Protein AF-A0A7V5N0F0-F1 (afdb_monomer_lite)

Foldseek 3Di:
DDCPDPCLVVLHDCQQQQACVLQADDCCVPCNPPRSDDDQSRVSHHHQRVRDPPSVVVRPVRRHHDPSVVRPD

InterPro domains:
  IPR001821 [NiFe]-hydrogenase, small subunit [PTHR30013] (1-70)
  IPR027394 Cytochrome-c3 hydrogenase, C-terminal [PF14720] (2-63)
  IPR037148 [NiFe]-hydrogenase, small subunit, C-terminal domain superfamily [G3DSA:4.10.480.10] (1-72)

Organism: NCBI:txid1295609

pLDDT: mean 95.11, std 5.84, range [57.81, 98.31]

Sequence (73 aa):
EAFGDEGHRKGYCLYKLGCKGPVTHANCPGIKFCGNLAWPVSSGHPCIGCTEPHFWDKFTPFYVPVEIEKFLK

Structure (mmCIF, N/CA/C/O backbone):
data_AF-A0A7V5N0F0-F1
#
_entry.id   AF-A0A7V5N0F0-F1
#
loop_
_atom_site.group_PDB
_atom_site.id
_atom_site.type_symbol
_atom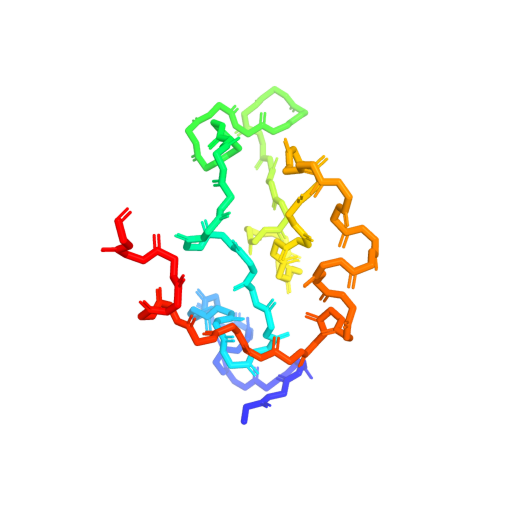_site.label_atom_id
_atom_site.label_alt_id
_atom_site.label_comp_id
_atom_site.label_asym_id
_atom_site.label_entity_id
_atom_site.label_seq_id
_atom_site.pdbx_PDB_ins_code
_atom_site.Cartn_x
_atom_site.Cartn_y
_atom_site.Cartn_z
_atom_site.occupancy
_atom_site.B_iso_or_equiv
_atom_site.auth_seq_id
_atom_site.auth_comp_id
_atom_site.auth_asym_id
_atom_site.auth_atom_id
_atom_site.pdbx_PDB_model_num
ATOM 1 N N . GLU A 1 1 ? -15.334 -5.253 -0.648 1.00 90.31 1 GLU A N 1
ATOM 2 C CA . GLU A 1 1 ? -14.049 -5.534 -1.321 1.00 90.31 1 GLU A CA 1
ATOM 3 C C . GLU A 1 1 ? -13.176 -6.288 -0.340 1.00 90.31 1 GLU A C 1
ATOM 5 O O . GLU A 1 1 ? -13.228 -5.977 0.849 1.00 90.31 1 GLU A O 1
ATOM 10 N N . ALA A 1 2 ? -12.476 -7.316 -0.808 1.00 96.88 2 ALA A N 1
ATOM 11 C CA . ALA A 1 2 ? -11.681 -8.219 0.018 1.00 96.88 2 ALA A CA 1
ATOM 12 C C . ALA A 1 2 ? -10.450 -8.733 -0.741 1.00 96.88 2 ALA A C 1
ATOM 14 O O . ALA A 1 2 ? -10.435 -8.799 -1.971 1.00 96.88 2 ALA A O 1
ATOM 15 N N . PHE A 1 3 ? -9.422 -9.156 -0.003 1.00 97.50 3 PHE A N 1
ATOM 16 C CA . PHE A 1 3 ? -8.270 -9.817 -0.608 1.00 97.50 3 PHE A CA 1
ATOM 17 C C . PHE A 1 3 ? -8.704 -11.064 -1.384 1.00 97.50 3 PHE A C 1
ATOM 19 O O . PHE A 1 3 ? -9.383 -11.947 -0.866 1.00 97.50 3 PHE A O 1
ATOM 26 N N . GLY A 1 4 ? -8.280 -11.130 -2.641 1.00 97.31 4 GLY A N 1
ATOM 27 C CA . GLY A 1 4 ? -8.524 -12.263 -3.531 1.00 97.31 4 GLY A CA 1
ATOM 28 C C . GLY A 1 4 ? -9.843 -12.208 -4.301 1.00 97.31 4 GLY A C 1
ATOM 29 O O . GLY A 1 4 ? -10.071 -13.124 -5.097 1.00 97.31 4 GLY A O 1
ATOM 30 N N . ASP A 1 5 ? -10.664 -11.165 -4.115 1.00 98.12 5 ASP A N 1
ATOM 31 C CA . ASP A 1 5 ? -11.861 -10.932 -4.927 1.00 98.12 5 ASP A CA 1
ATOM 32 C C . ASP A 1 5 ? -11.519 -10.604 -6.396 1.00 98.12 5 ASP A C 1
ATOM 34 O O . ASP A 1 5 ? -10.353 -10.501 -6.793 1.00 98.12 5 ASP A O 1
ATOM 38 N N . GLU A 1 6 ? -12.546 -10.495 -7.239 1.00 98.19 6 GLU A N 1
ATOM 39 C CA . GLU A 1 6 ? -12.362 -10.240 -8.669 1.00 98.19 6 GLU A CA 1
ATOM 40 C C . GLU A 1 6 ? -11.612 -8.924 -8.938 1.00 98.19 6 GLU A C 1
ATOM 42 O O . GLU A 1 6 ? -10.734 -8.886 -9.803 1.00 98.19 6 GLU A O 1
ATOM 47 N N . GLY A 1 7 ? -11.909 -7.866 -8.177 1.00 97.94 7 GLY A N 1
ATOM 48 C CA . GLY A 1 7 ? -11.250 -6.566 -8.310 1.00 97.94 7 GLY A CA 1
ATOM 49 C C . GLY A 1 7 ? -9.779 -6.628 -7.904 1.00 97.94 7 GLY A C 1
ATOM 50 O O . GLY A 1 7 ? -8.915 -6.132 -8.629 1.00 97.94 7 GLY A O 1
ATOM 51 N N . HIS A 1 8 ? -9.472 -7.309 -6.800 1.00 98.06 8 HIS A N 1
ATOM 52 C CA . HIS A 1 8 ? -8.106 -7.530 -6.334 1.00 98.06 8 HIS A CA 1
ATOM 53 C C . HIS A 1 8 ? -7.275 -8.295 -7.371 1.00 98.06 8 HIS A C 1
ATOM 55 O O . HIS A 1 8 ? -6.166 -7.880 -7.700 1.00 98.06 8 HIS A O 1
ATOM 61 N N . ARG A 1 9 ? -7.825 -9.367 -7.959 1.00 97.50 9 ARG A N 1
ATOM 62 C CA . ARG A 1 9 ? -7.144 -10.148 -9.014 1.00 97.50 9 ARG A CA 1
ATOM 63 C C . ARG A 1 9 ? -6.919 -9.356 -10.302 1.00 97.50 9 ARG A C 1
ATOM 65 O O . ARG A 1 9 ? -5.973 -9.642 -11.027 1.00 97.50 9 ARG A O 1
ATOM 72 N N . LYS A 1 10 ? -7.774 -8.370 -10.585 1.00 98.06 10 LYS A N 1
ATOM 73 C CA . LYS A 1 10 ? -7.656 -7.461 -11.735 1.00 98.06 10 LYS A CA 1
ATOM 74 C C . LYS A 1 10 ? -6.787 -6.227 -11.457 1.00 98.06 10 LYS A C 1
ATOM 76 O O . LYS A 1 10 ? -6.644 -5.392 -12.345 1.00 98.06 10 LYS A O 1
ATOM 81 N N . GLY A 1 11 ? -6.206 -6.097 -10.261 1.00 97.38 11 GLY A N 1
ATOM 82 C CA . GLY A 1 11 ? -5.321 -4.981 -9.912 1.00 97.38 11 GLY A CA 1
ATOM 83 C C . GLY A 1 11 ? -6.048 -3.652 -9.689 1.00 97.38 11 GLY A C 1
ATOM 84 O O . GLY A 1 11 ? -5.511 -2.594 -10.012 1.00 97.38 11 GLY A O 1
ATOM 85 N N . TYR A 1 12 ? -7.280 -3.685 -9.172 1.00 98.19 12 TYR A N 1
ATOM 86 C CA . TYR A 1 12 ? -8.027 -2.468 -8.843 1.00 98.19 12 TYR A CA 1
ATOM 87 C C . TYR A 1 12 ? -7.406 -1.714 -7.657 1.00 98.19 12 TYR A C 1
ATOM 89 O O . TYR A 1 12 ? -6.545 -2.217 -6.935 1.00 98.19 12 TYR A O 1
ATOM 97 N N . CYS A 1 13 ? -7.858 -0.474 -7.454 1.00 97.56 13 CYS A N 1
ATOM 98 C CA . CYS A 1 13 ? -7.405 0.368 -6.353 1.00 97.56 13 CYS A CA 1
ATOM 99 C C . CYS A 1 13 ? -7.597 -0.323 -4.992 1.00 97.56 13 CYS A C 1
ATOM 101 O O . CYS A 1 13 ? -8.694 -0.757 -4.653 1.00 97.56 13 CYS A O 1
ATOM 103 N N . LEU A 1 14 ? -6.544 -0.346 -4.171 1.00 98.12 14 LEU A N 1
ATOM 104 C CA . LEU A 1 14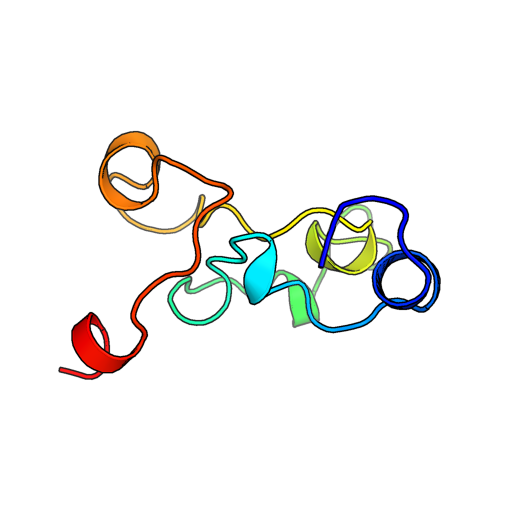 ? -6.548 -0.987 -2.850 1.00 98.12 14 LEU A CA 1
ATOM 105 C C . LEU A 1 14 ? -7.014 -0.051 -1.718 1.00 98.12 14 LEU A C 1
ATOM 107 O O . LEU A 1 14 ? -6.749 -0.317 -0.546 1.00 98.12 14 LEU A O 1
ATOM 111 N N . TYR A 1 15 ? -7.661 1.076 -2.035 1.00 97.44 15 TYR A N 1
ATOM 112 C CA . TYR A 1 15 ? -8.056 2.070 -1.030 1.00 97.44 15 TYR A CA 1
ATOM 113 C C . TYR A 1 15 ? -8.988 1.478 0.035 1.00 97.44 15 TYR A C 1
ATOM 115 O O . TYR A 1 15 ? -8.703 1.614 1.225 1.00 97.44 15 TYR A O 1
ATOM 123 N N . LYS A 1 16 ? -10.033 0.733 -0.363 1.00 96.94 16 LYS A N 1
ATOM 124 C CA . LYS A 1 16 ? -10.958 0.116 0.607 1.00 96.94 16 LYS A CA 1
ATOM 125 C C . LYS A 1 16 ? -10.332 -1.032 1.406 1.00 96.94 16 LYS A C 1
ATOM 127 O O . LYS A 1 16 ? -10.878 -1.402 2.437 1.00 96.94 16 LYS A O 1
ATOM 132 N N . LEU A 1 17 ? -9.180 -1.552 0.966 1.00 97.75 17 LEU A N 1
ATOM 133 C CA . LEU A 1 17 ? -8.363 -2.518 1.713 1.00 97.75 17 LEU A CA 1
ATOM 134 C C . LEU A 1 17 ? -7.351 -1.840 2.658 1.00 97.75 17 LEU A C 1
ATOM 136 O O . LEU A 1 17 ? -6.551 -2.526 3.289 1.00 97.75 17 LEU A O 1
ATOM 140 N N . GLY A 1 18 ? -7.365 -0.505 2.758 1.00 97.81 18 GLY A N 1
ATOM 141 C CA . GLY A 1 18 ? -6.574 0.254 3.727 1.00 97.81 18 GLY A CA 1
ATOM 142 C C . GLY A 1 18 ? -5.309 0.915 3.181 1.00 97.81 18 GLY A C 1
ATOM 143 O O . GLY A 1 18 ? -4.447 1.309 3.965 1.00 97.81 18 GLY A O 1
ATOM 144 N N . CYS A 1 19 ? -5.172 1.074 1.862 1.00 97.94 19 CYS A N 1
ATOM 145 C CA . CYS A 1 19 ? -3.999 1.735 1.284 1.00 97.94 19 CYS A CA 1
ATOM 146 C C . CYS A 1 19 ? -3.798 3.157 1.833 1.00 97.94 19 CYS A C 1
ATOM 148 O O . CYS A 1 19 ? -4.635 4.037 1.644 1.00 97.94 19 CYS A O 1
ATOM 150 N N . LYS A 1 20 ? -2.638 3.387 2.457 1.00 97.75 20 LYS A N 1
ATOM 151 C CA . LYS A 1 20 ? -2.185 4.682 2.993 1.00 97.75 20 LYS A CA 1
ATOM 152 C C . LYS A 1 20 ? -1.448 5.540 1.964 1.00 97.75 20 LYS A C 1
ATOM 154 O O . LYS A 1 20 ? -1.025 6.646 2.276 1.00 97.75 20 LYS A O 1
ATOM 159 N N . GLY A 1 21 ? -1.323 5.057 0.725 1.00 96.94 21 GLY A N 1
ATOM 160 C CA . GLY A 1 21 ? -0.662 5.762 -0.377 1.00 96.94 21 GLY A CA 1
ATOM 161 C C . GLY A 1 21 ? -1.100 7.224 -0.560 1.00 96.94 21 GLY A C 1
ATOM 162 O O . GLY A 1 21 ? -0.218 8.060 -0.710 1.00 96.94 21 GLY A O 1
ATOM 163 N N . PRO A 1 22 ? -2.403 7.569 -0.465 1.00 95.94 22 PRO A N 1
ATOM 164 C CA . PRO A 1 22 ? -2.862 8.957 -0.592 1.00 95.94 22 PRO A CA 1
ATOM 165 C C . PRO A 1 22 ? -2.280 9.938 0.437 1.00 95.94 22 PRO A C 1
ATOM 167 O O . PRO A 1 22 ? -2.322 11.140 0.213 1.00 95.94 22 PRO A O 1
ATOM 170 N N . VAL A 1 23 ? -1.761 9.436 1.561 1.00 95.94 23 VAL A N 1
ATOM 171 C CA . VAL A 1 23 ? -1.236 10.235 2.682 1.00 95.94 23 VAL A CA 1
ATOM 172 C C . VAL A 1 23 ? 0.214 9.869 3.020 1.00 95.94 23 VAL A C 1
ATOM 174 O O . VAL A 1 23 ? 0.658 10.082 4.144 1.00 95.94 23 VAL A O 1
ATOM 177 N N . THR A 1 24 ? 0.932 9.260 2.069 1.00 96.69 24 THR A N 1
ATOM 178 C CA . THR A 1 24 ? 2.318 8.798 2.232 1.00 96.69 24 THR A CA 1
ATOM 179 C C . THR A 1 24 ? 3.220 9.415 1.170 1.00 96.69 24 THR A C 1
ATOM 181 O O . THR A 1 24 ? 3.046 9.162 -0.023 1.00 96.69 24 THR A O 1
ATOM 184 N N . HIS A 1 25 ? 4.243 10.147 1.593 1.00 95.88 25 HIS A N 1
ATOM 185 C CA . HIS A 1 25 ? 5.245 10.738 0.717 1.00 95.88 25 HIS A CA 1
ATOM 186 C C . HIS A 1 25 ? 6.343 9.718 0.423 1.00 95.88 25 HIS A C 1
ATOM 188 O O . HIS A 1 25 ? 7.252 9.494 1.225 1.00 95.88 25 HIS A O 1
ATOM 194 N N . ALA A 1 26 ? 6.249 9.069 -0.737 1.00 96.94 26 ALA A N 1
ATOM 195 C CA . ALA A 1 26 ? 7.261 8.137 -1.219 1.00 96.94 26 ALA A CA 1
ATOM 196 C C . ALA A 1 26 ? 7.264 8.058 -2.750 1.00 96.94 26 ALA A C 1
ATOM 198 O O . ALA A 1 26 ? 6.229 8.173 -3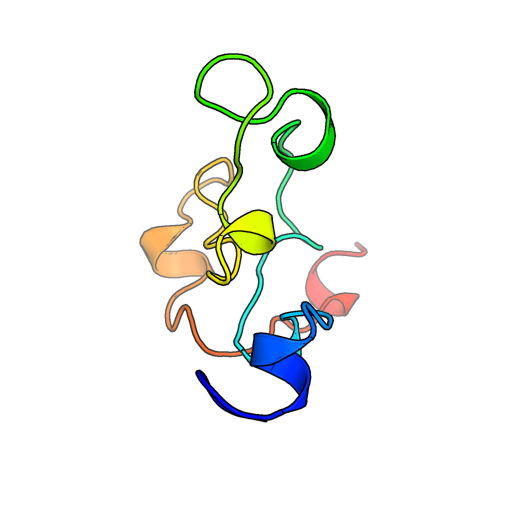.404 1.00 96.94 26 ALA A O 1
ATOM 199 N N . ASN A 1 27 ? 8.426 7.772 -3.334 1.00 96.44 27 ASN A N 1
ATOM 200 C CA . ASN A 1 27 ? 8.590 7.576 -4.777 1.00 96.44 27 ASN A CA 1
ATOM 201 C C . ASN A 1 27 ? 8.364 6.117 -5.227 1.00 96.44 27 ASN A C 1
ATOM 203 O O . ASN A 1 27 ? 8.634 5.790 -6.382 1.00 96.44 27 ASN A O 1
ATOM 207 N N . CYS A 1 28 ? 7.845 5.242 -4.355 1.00 97.44 28 CYS A N 1
ATOM 208 C CA . CYS A 1 28 ? 7.583 3.827 -4.638 1.00 97.44 28 CYS A CA 1
ATOM 209 C C . CYS A 1 28 ? 6.823 3.555 -5.953 1.00 97.44 28 CYS A C 1
ATOM 211 O O . CYS A 1 28 ? 7.259 2.662 -6.676 1.00 97.44 28 CYS A O 1
ATOM 213 N N . PRO A 1 29 ? 5.740 4.276 -6.320 1.00 95.69 29 PRO A N 1
ATOM 214 C CA . PRO A 1 29 ? 5.073 4.033 -7.604 1.00 95.69 29 PRO A CA 1
ATOM 215 C C . PRO A 1 29 ?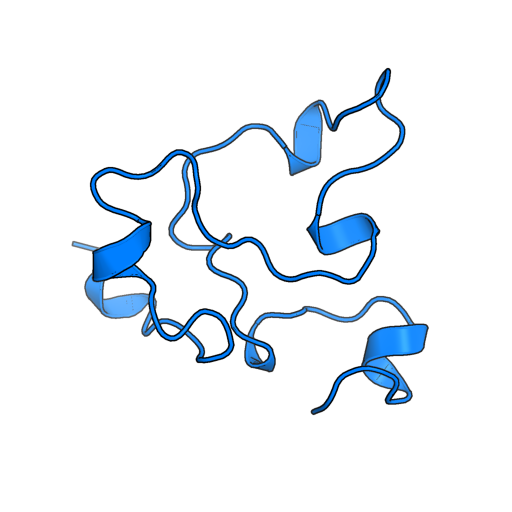 5.908 4.470 -8.820 1.00 95.69 29 PRO A C 1
ATOM 217 O O . PRO A 1 29 ? 5.678 3.967 -9.916 1.00 95.69 29 PRO A O 1
ATOM 220 N N . GLY A 1 30 ? 6.869 5.385 -8.637 1.00 95.81 30 GLY A N 1
ATOM 221 C CA . GLY A 1 30 ? 7.736 5.899 -9.699 1.00 95.81 30 GLY A CA 1
ATOM 222 C C . GLY A 1 30 ? 8.989 5.048 -9.920 1.00 95.81 30 GLY A C 1
ATOM 223 O O . GLY A 1 30 ? 9.197 4.545 -11.019 1.00 95.81 30 GLY A O 1
ATOM 224 N N . ILE A 1 31 ? 9.816 4.870 -8.880 1.00 96.25 31 ILE A N 1
ATOM 225 C CA . ILE A 1 31 ? 11.095 4.133 -8.986 1.00 96.25 31 ILE A CA 1
ATOM 226 C C . ILE A 1 31 ? 10.953 2.625 -8.748 1.00 96.25 31 ILE A C 1
ATOM 228 O O . ILE A 1 31 ? 11.751 1.838 -9.258 1.00 96.25 31 ILE A O 1
ATOM 232 N N . LYS A 1 32 ? 9.935 2.232 -7.970 1.00 96.50 32 LYS A N 1
ATOM 233 C CA . LYS A 1 32 ? 9.708 0.880 -7.442 1.00 96.50 32 LYS A CA 1
ATOM 234 C C . LYS A 1 32 ? 10.927 0.299 -6.699 1.00 96.50 32 LYS A C 1
ATOM 236 O O . LYS A 1 32 ? 11.908 0.979 -6.414 1.00 96.50 32 LYS A O 1
ATOM 241 N N . PHE A 1 33 ? 10.835 -0.971 -6.331 1.00 94.88 33 PHE A N 1
ATOM 242 C CA . PHE A 1 33 ? 11.876 -1.764 -5.683 1.00 94.88 33 PHE A CA 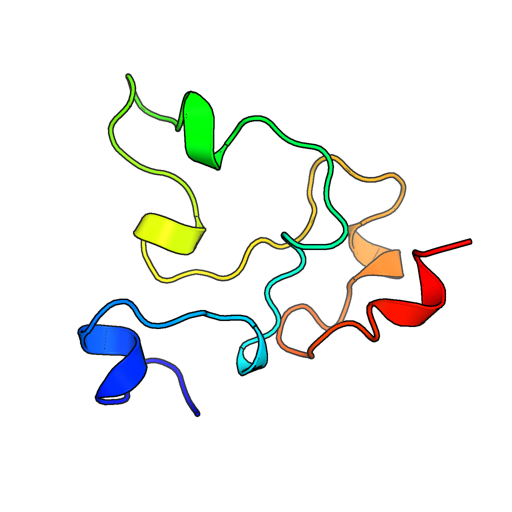1
ATOM 243 C C . PHE A 1 33 ? 12.399 -2.839 -6.643 1.00 94.88 33 PHE A C 1
ATOM 245 O O . PHE A 1 33 ? 11.817 -3.091 -7.704 1.00 94.88 33 PHE A O 1
ATOM 252 N N . CYS A 1 34 ? 13.511 -3.476 -6.264 1.00 94.00 34 CYS A N 1
ATOM 253 C CA . CYS A 1 34 ? 14.116 -4.590 -7.003 1.00 94.00 34 CYS A CA 1
ATOM 254 C C . CYS A 1 34 ? 14.477 -4.242 -8.461 1.00 94.00 34 CYS A C 1
ATOM 256 O O . CYS A 1 34 ? 14.269 -5.052 -9.356 1.00 94.00 34 CYS A O 1
ATOM 258 N N . GLY A 1 35 ? 14.992 -3.032 -8.708 1.00 92.38 35 GLY A N 1
ATOM 259 C CA . GLY A 1 35 ? 15.359 -2.592 -10.059 1.00 92.38 35 GLY A CA 1
ATOM 260 C C . GLY A 1 35 ? 14.146 -2.289 -10.945 1.00 92.38 35 GLY A C 1
ATOM 261 O O . GLY A 1 35 ? 14.054 -2.795 -12.056 1.00 92.38 35 GLY A O 1
ATOM 262 N N . ASN A 1 36 ? 13.217 -1.458 -10.456 1.00 93.44 36 ASN A N 1
ATOM 263 C CA . ASN A 1 36 ? 11.989 -1.057 -11.160 1.00 93.44 36 ASN A CA 1
ATOM 264 C C . ASN A 1 36 ? 10.978 -2.201 -11.415 1.00 93.44 36 ASN A C 1
ATOM 266 O O . ASN A 1 36 ? 10.171 -2.144 -12.350 1.00 93.44 36 ASN A O 1
ATOM 270 N N . LEU A 1 37 ? 10.986 -3.238 -10.573 1.00 94.88 37 LEU A N 1
ATOM 271 C CA . LEU A 1 37 ? 10.171 -4.435 -10.789 1.00 94.88 37 LEU A CA 1
ATOM 272 C C . LEU A 1 37 ? 8.838 -4.376 -10.040 1.00 94.88 37 LEU A C 1
ATOM 274 O O . LEU A 1 37 ? 7.784 -4.576 -10.636 1.00 94.88 37 LEU A O 1
ATOM 278 N N . ALA A 1 38 ? 8.872 -4.060 -8.745 1.00 95.75 38 ALA A N 1
ATOM 279 C CA . ALA A 1 38 ? 7.695 -4.176 -7.887 1.00 95.75 38 ALA A CA 1
ATOM 280 C C . ALA A 1 38 ? 7.657 -3.114 -6.791 1.00 95.75 38 ALA A C 1
ATOM 282 O O . ALA A 1 38 ? 8.681 -2.644 -6.315 1.00 95.75 38 ALA A O 1
ATOM 283 N N . TRP A 1 39 ? 6.460 -2.760 -6.353 1.00 97.12 39 TRP A N 1
ATOM 284 C CA . TRP A 1 39 ? 6.198 -1.991 -5.140 1.00 97.12 39 TRP A CA 1
ATOM 285 C C . TRP A 1 39 ? 4.957 -2.573 -4.447 1.00 97.12 39 TRP A C 1
ATOM 287 O O . TRP A 1 39 ? 4.236 -3.352 -5.074 1.00 97.12 39 TRP A O 1
ATOM 297 N N . PRO A 1 40 ? 4.677 -2.242 -3.172 1.00 97.44 40 PRO A N 1
ATOM 298 C CA . PRO A 1 40 ? 3.655 -2.948 -2.393 1.00 97.44 40 PRO A CA 1
ATOM 299 C C . PRO A 1 40 ? 2.302 -3.074 -3.106 1.00 97.44 40 PRO A C 1
ATOM 301 O O . PRO A 1 40 ? 1.769 -4.176 -3.229 1.00 97.44 40 PRO A O 1
ATOM 304 N N . VAL A 1 41 ? 1.806 -1.969 -3.671 1.00 97.88 41 VAL A N 1
ATOM 305 C CA . VAL A 1 41 ? 0.491 -1.925 -4.326 1.00 97.88 41 VAL A CA 1
ATOM 306 C C . VAL A 1 41 ? 0.482 -2.698 -5.645 1.00 97.88 41 VAL A C 1
ATOM 308 O O . VAL A 1 41 ? -0.499 -3.386 -5.909 1.00 97.88 41 VAL A O 1
ATOM 311 N N . SER A 1 42 ? 1.561 -2.676 -6.445 1.00 96.25 42 SER A N 1
ATOM 312 C CA . SER A 1 42 ? 1.630 -3.544 -7.639 1.00 96.25 42 SER A CA 1
ATOM 313 C C . SER A 1 42 ? 1.662 -5.027 -7.284 1.00 96.25 42 SER A C 1
ATOM 315 O O . SER A 1 42 ? 1.277 -5.854 -8.101 1.00 96.25 42 SER A O 1
ATOM 317 N N . SER A 1 43 ? 2.125 -5.362 -6.079 1.00 97.00 43 SER A N 1
ATOM 318 C CA . SER A 1 43 ? 2.151 -6.733 -5.566 1.00 97.00 43 SER A CA 1
ATOM 319 C C . SER A 1 43 ? 0.850 -7.133 -4.855 1.00 97.00 43 SER A C 1
ATOM 321 O O . SER A 1 43 ? 0.792 -8.207 -4.263 1.00 97.00 43 SER A O 1
ATOM 323 N N . GLY A 1 44 ? -0.187 -6.287 -4.883 1.00 97.38 44 GLY A N 1
ATOM 324 C CA . GLY A 1 44 ? -1.495 -6.560 -4.276 1.00 97.38 44 GLY A CA 1
ATOM 325 C C . GLY A 1 44 ? -1.614 -6.192 -2.794 1.00 97.38 44 GLY A C 1
ATOM 326 O O . GLY A 1 44 ? -2.677 -6.369 -2.207 1.00 97.38 44 GLY A O 1
ATOM 327 N N . HIS A 1 45 ? -0.572 -5.635 -2.168 1.00 98.25 45 HIS A N 1
ATOM 328 C CA . HIS A 1 45 ? -0.649 -5.206 -0.772 1.00 98.25 45 HIS A CA 1
ATOM 329 C C . HIS A 1 45 ? -0.830 -3.683 -0.656 1.00 98.25 45 HIS A C 1
ATOM 331 O O . HIS A 1 45 ? -0.072 -2.922 -1.265 1.00 98.25 45 HIS A O 1
ATOM 337 N N . PRO A 1 46 ? -1.785 -3.187 0.153 1.00 98.00 46 PRO A N 1
ATOM 338 C CA . PRO A 1 46 ? -1.928 -1.754 0.396 1.00 98.00 46 PRO A CA 1
ATOM 339 C C . PRO A 1 46 ? -0.635 -1.141 0.958 1.00 98.00 46 PRO A C 1
ATOM 341 O O . PRO A 1 46 ? 0.086 -1.761 1.740 1.00 98.00 46 PRO A O 1
ATOM 344 N N . CYS A 1 47 ? -0.341 0.107 0.585 1.00 98.31 47 CYS A N 1
ATOM 345 C CA . CYS A 1 47 ? 0.719 0.867 1.247 1.00 98.31 47 CYS A CA 1
ATOM 346 C C . CYS A 1 47 ? 0.382 1.015 2.739 1.00 98.31 47 CYS A C 1
ATOM 348 O O . CYS A 1 47 ? -0.750 1.367 3.067 1.00 98.31 47 CYS A O 1
ATOM 350 N N . ILE A 1 48 ? 1.359 0.786 3.619 1.00 98.12 48 ILE A N 1
ATOM 351 C CA . ILE A 1 48 ? 1.199 0.945 5.075 1.00 98.12 48 ILE A CA 1
ATOM 352 C C . ILE A 1 48 ? 1.686 2.304 5.591 1.00 98.12 48 ILE A C 1
ATOM 354 O O . ILE A 1 48 ? 1.520 2.599 6.767 1.00 98.12 48 ILE A O 1
ATOM 358 N N . GLY A 1 49 ? 2.296 3.117 4.725 1.00 97.56 49 GLY A N 1
ATOM 359 C CA . GLY A 1 49 ? 2.782 4.452 5.065 1.00 97.56 49 GLY A CA 1
ATOM 360 C C . GLY A 1 49 ? 4.137 4.501 5.767 1.00 97.56 49 GLY A C 1
ATOM 361 O O . GLY A 1 49 ? 4.373 5.396 6.565 1.00 97.56 49 GLY A O 1
ATOM 362 N N . CYS A 1 50 ? 5.040 3.561 5.471 1.00 98.06 50 CYS A N 1
ATOM 363 C CA . CYS A 1 50 ? 6.308 3.393 6.194 1.00 98.06 50 CYS A CA 1
ATOM 364 C C . CYS A 1 50 ? 7.281 4.586 6.135 1.00 98.06 50 CYS A C 1
ATOM 366 O O . CYS A 1 50 ? 8.250 4.600 6.887 1.00 98.06 50 CYS A O 1
ATOM 368 N N . THR A 1 51 ? 7.075 5.553 5.236 1.00 97.75 51 THR A N 1
ATOM 369 C CA . THR A 1 51 ? 7.897 6.772 5.145 1.00 97.75 51 THR A CA 1
ATOM 370 C C . THR A 1 51 ? 7.349 7.929 5.980 1.00 97.75 51 THR A C 1
ATOM 372 O O . THR A 1 51 ? 8.020 8.948 6.114 1.00 97.75 51 THR A O 1
ATOM 375 N N . GLU A 1 52 ? 6.158 7.785 6.561 1.00 97.31 52 GLU A N 1
ATOM 376 C CA . GLU A 1 52 ? 5.546 8.815 7.394 1.00 97.31 52 GLU A CA 1
ATOM 377 C C . GLU A 1 52 ? 5.976 8.688 8.866 1.00 97.31 52 GLU A C 1
ATOM 379 O O . GLU A 1 52 ? 6.168 7.575 9.373 1.00 97.31 52 GLU A O 1
ATOM 384 N N . PRO A 1 53 ? 6.073 9.807 9.606 1.00 96.38 53 PRO A N 1
ATOM 385 C CA . PRO A 1 53 ? 6.351 9.777 11.037 1.00 96.38 53 PRO A CA 1
ATOM 386 C C . PRO A 1 53 ? 5.307 8.967 11.814 1.00 96.38 53 PRO A C 1
ATOM 388 O O . PRO A 1 53 ? 4.101 9.135 11.613 1.00 96.38 53 PRO A O 1
ATOM 391 N N . HIS A 1 54 ? 5.779 8.129 12.742 1.00 96.25 54 HIS A N 1
ATOM 392 C CA . HIS A 1 54 ? 4.943 7.332 13.650 1.00 96.25 54 HIS A CA 1
ATOM 393 C C . HIS A 1 54 ? 3.912 6.435 12.945 1.00 96.25 54 HIS A C 1
ATOM 395 O O . HIS A 1 54 ? 2.836 6.184 13.482 1.00 96.25 54 HIS A O 1
ATOM 401 N N . PHE A 1 55 ? 4.215 5.942 11.738 1.00 96.56 55 PHE A N 1
ATOM 402 C CA . PHE A 1 55 ? 3.247 5.206 10.918 1.00 96.56 55 PHE A CA 1
ATOM 403 C C . PHE A 1 55 ? 2.636 3.977 11.616 1.00 96.56 55 PHE A C 1
ATOM 405 O O . PHE A 1 55 ? 1.464 3.682 11.395 1.00 96.56 55 PHE A O 1
ATOM 412 N N . TRP A 1 56 ? 3.393 3.292 12.484 1.00 96.62 56 TRP A N 1
ATOM 413 C CA . TRP A 1 56 ? 2.892 2.158 13.265 1.00 96.62 56 TRP A CA 1
ATOM 414 C C . TRP A 1 56 ? 1.675 2.531 14.117 1.00 96.62 56 TRP A C 1
ATOM 416 O O . TRP A 1 56 ? 0.708 1.779 14.132 1.00 96.62 56 TRP A O 1
ATOM 426 N N . ASP A 1 57 ? 1.678 3.702 14.753 1.00 95.56 57 ASP A N 1
ATOM 427 C CA . ASP A 1 57 ? 0.570 4.162 15.598 1.00 95.56 57 ASP A CA 1
ATOM 428 C C . ASP A 1 57 ? -0.463 4.956 14.790 1.00 95.56 57 ASP A C 1
ATOM 430 O O . ASP A 1 57 ? -1.669 4.811 14.974 1.00 95.56 57 ASP A O 1
ATOM 434 N N . LYS A 1 58 ? 0.006 5.777 13.845 1.00 92.38 58 LYS A N 1
ATOM 435 C CA . LYS A 1 58 ? -0.821 6.687 13.040 1.00 92.38 58 LYS A CA 1
ATOM 436 C C . LYS A 1 58 ? -1.731 5.956 12.052 1.00 92.38 58 LYS A C 1
ATOM 438 O O . LYS A 1 58 ? -2.801 6.461 11.716 1.00 92.38 58 LYS A O 1
ATOM 443 N N . PHE A 1 59 ? -1.291 4.806 11.541 1.00 95.56 59 PHE A N 1
ATOM 444 C CA . PHE A 1 59 ? -1.963 4.089 10.455 1.00 95.56 59 PHE A CA 1
ATOM 445 C C . PHE A 1 59 ? -2.473 2.702 10.836 1.00 95.56 59 PHE A C 1
ATOM 447 O O . PHE A 1 59 ? -3.116 2.060 10.000 1.00 95.56 59 PHE A O 1
ATOM 454 N N . THR A 1 60 ? -2.242 2.256 12.073 1.00 95.19 60 THR A N 1
ATOM 455 C CA . THR A 1 60 ? -2.904 1.066 12.613 1.00 95.19 60 THR A CA 1
ATOM 456 C C . THR A 1 60 ? -4.339 1.419 13.017 1.00 95.19 60 THR A C 1
ATOM 458 O O . THR A 1 60 ? -4.553 2.436 13.675 1.00 95.19 60 THR A O 1
ATOM 461 N N . PRO A 1 61 ? -5.339 0.592 12.663 1.00 96.12 61 PRO A N 1
ATOM 462 C CA . PRO A 1 61 ? -5.237 -0.660 11.903 1.00 96.12 61 PRO A CA 1
ATOM 463 C C . PRO A 1 61 ? -4.952 -0.460 10.400 1.00 96.12 61 PRO A C 1
ATOM 465 O O . PRO A 1 61 ? -5.649 0.275 9.698 1.00 96.12 61 PRO A O 1
ATOM 468 N N . PHE A 1 62 ? -3.956 -1.187 9.873 1.00 97.25 62 PHE A N 1
ATOM 469 C CA . PHE A 1 62 ? -3.477 -1.000 8.495 1.00 97.25 62 PHE A CA 1
ATOM 470 C C . PHE A 1 62 ? -4.533 -1.273 7.423 1.00 97.25 62 PHE A C 1
ATOM 472 O O . PHE A 1 62 ? -4.546 -0.584 6.406 1.00 97.25 62 PHE A O 1
ATOM 479 N N . TYR A 1 63 ? -5.449 -2.211 7.662 1.00 97.31 63 TYR A N 1
ATOM 480 C CA . TYR A 1 63 ? -6.462 -2.629 6.687 1.00 97.31 63 TYR A CA 1
ATOM 481 C C . TYR A 1 63 ? -7.758 -1.808 6.737 1.00 97.31 63 TYR A C 1
ATOM 483 O O . TYR A 1 63 ? -8.796 -2.251 6.254 1.00 97.31 63 TYR A O 1
ATOM 491 N N . VAL A 1 64 ? -7.708 -0.610 7.325 1.00 95.75 64 VAL A N 1
ATOM 492 C CA . VAL A 1 64 ? -8.829 0.337 7.360 1.00 95.75 64 VAL A CA 1
ATOM 493 C C . VAL A 1 64 ? -8.503 1.558 6.493 1.00 95.75 64 VAL A C 1
ATOM 495 O O . VAL A 1 64 ? -7.374 2.058 6.549 1.00 95.75 64 VAL A O 1
ATOM 498 N N . PRO A 1 65 ? -9.435 2.046 5.655 1.00 95.12 65 PRO A N 1
ATOM 499 C CA . PRO A 1 65 ? -9.218 3.246 4.850 1.00 95.12 65 PRO A CA 1
ATOM 500 C C . PRO A 1 65 ? -8.907 4.475 5.709 1.00 95.12 65 PRO A C 1
ATOM 502 O O . PRO A 1 65 ? -9.425 4.621 6.813 1.00 95.12 65 PRO A O 1
ATOM 505 N N . VAL A 1 66 ? -8.071 5.372 5.187 1.00 93.06 66 VAL A N 1
ATOM 506 C CA . VAL A 1 66 ? -7.855 6.692 5.797 1.00 93.06 66 VAL A CA 1
ATOM 507 C C . VAL A 1 66 ? -8.878 7.689 5.283 1.00 93.06 66 VAL A C 1
ATOM 509 O O . VAL A 1 66 ? -9.159 7.722 4.087 1.00 93.06 66 VAL A O 1
ATOM 512 N N . GLU A 1 67 ? -9.379 8.540 6.171 1.00 91.81 67 GLU A N 1
ATOM 513 C CA . GLU A 1 67 ? -10.122 9.744 5.792 1.00 91.81 67 GLU A CA 1
ATOM 514 C C . GLU A 1 67 ? -9.131 10.778 5.254 1.00 91.81 67 GLU A C 1
ATOM 516 O O . GLU A 1 67 ? -8.366 11.375 6.016 1.00 91.81 67 GLU A O 1
ATOM 521 N N . ILE A 1 68 ? -9.098 10.942 3.932 1.00 89.12 68 ILE A N 1
ATOM 522 C CA . ILE A 1 68 ? -8.094 11.753 3.229 1.00 89.12 68 ILE A CA 1
ATOM 523 C C . ILE A 1 68 ? -8.231 13.230 3.618 1.00 89.12 68 ILE A C 1
ATOM 525 O O . ILE A 1 68 ? -7.237 13.938 3.751 1.00 89.12 68 ILE A O 1
ATOM 529 N N . GLU A 1 69 ? -9.449 13.680 3.901 1.00 88.19 69 GLU A N 1
ATOM 530 C CA . GLU A 1 69 ? -9.789 15.053 4.271 1.00 88.19 69 GLU A CA 1
ATOM 531 C C . GLU A 1 69 ? -9.051 15.516 5.532 1.00 88.19 69 GLU A C 1
ATOM 533 O O . GLU A 1 69 ? -8.708 16.690 5.658 1.00 88.19 69 GLU A O 1
ATOM 538 N N . LYS A 1 70 ? -8.726 14.596 6.449 1.00 85.75 70 LYS A N 1
ATOM 539 C CA . LYS A 1 70 ? -7.951 14.907 7.661 1.00 85.75 70 LYS A CA 1
ATOM 540 C C . LYS A 1 70 ? -6.495 15.292 7.364 1.00 85.75 70 LYS A C 1
ATOM 542 O O . LYS A 1 70 ? -5.840 15.856 8.239 1.00 85.75 70 LYS A O 1
ATOM 547 N N . PHE A 1 71 ? -6.005 15.001 6.159 1.00 82.56 71 PHE A N 1
ATOM 548 C CA . PHE A 1 71 ? -4.625 15.211 5.716 1.00 82.56 71 PHE A CA 1
ATOM 549 C C . PHE A 1 71 ? -4.486 16.328 4.673 1.00 82.56 71 PHE A C 1
ATOM 551 O O . PHE A 1 71 ? -3.367 16.683 4.326 1.00 82.56 71 PHE A O 1
ATOM 558 N N . LEU A 1 72 ? -5.600 16.898 4.199 1.00 73.94 72 LEU A N 1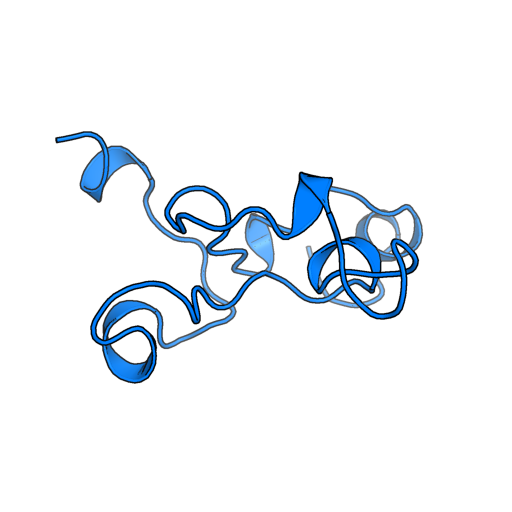
ATOM 559 C CA . LEU A 1 72 ? -5.640 17.996 3.223 1.00 73.94 72 LEU A CA 1
ATOM 560 C C . LEU A 1 72 ? -5.563 19.396 3.870 1.00 73.94 72 LEU A C 1
ATOM 562 O O . LEU A 1 72 ? -6.028 20.365 3.275 1.00 73.94 72 LEU A O 1
ATOM 566 N N . LYS A 1 73 ? -5.030 19.504 5.094 1.00 57.81 73 LYS A N 1
ATOM 567 C CA . LYS A 1 73 ? -4.870 20.792 5.788 1.00 57.81 73 LYS A CA 1
ATOM 568 C C . LYS A 1 73 ? -3.646 21.554 5.308 1.00 57.81 73 LYS A C 1
ATOM 570 O O . LYS A 1 73 ? -2.568 20.925 5.246 1.00 57.81 73 LYS A O 1
#

Radius of gyration: 12.45 Å; chains: 1; bounding box: 29×33×27 Å

Secondary structure (DSSP, 8-state):
--TTSHHHHTT---GGGT--GGG----HHHH-BTTTTB-TTTTTPPP--TTSTTHHHHS-STTS---GGGG--